Protein AF-A0A950UBL8-F1 (afdb_monomer_lite)

pLDDT: mean 82.23, std 13.61, range [45.72, 96.94]

Secondary structure (DSSP, 8-state):
---------SS-TT----SPSEE--SGGGT---TT--EE--SS-TTB-S-TT--SS-S-PPPTTSB-HHHHHHHHHT-SSPPSSPPSS-----

Radius of gyration: 16.47 Å; chains: 1; bounding box: 33×56×35 Å

Sequence (93 aa):
PVTQGIEELCNPPHRGMGPVPGASNGRSYGLYSKYLDGFEWVTTPGESAAPTCPGQSPHWAPSGIFDEGIAIDFAAHANARVGPSPPYESRPW

Structure (mmCIF, N/CA/C/O backbone):
data_AF-A0A950UBL8-F1
#
_entry.id   AF-A0A950UBL8-F1
#
loop_
_atom_site.group_PDB
_atom_site.id
_atom_site.type_symbol
_atom_site.label_atom_id
_atom_site.label_alt_id
_atom_site.label_comp_id
_atom_site.label_asym_id
_atom_site.label_entity_id
_atom_site.label_seq_id
_atom_site.pdbx_PDB_ins_code
_atom_site.Cartn_x
_atom_site.Cartn_y
_atom_site.Cartn_z
_atom_site.occupancy
_atom_site.B_iso_or_equiv
_atom_site.auth_seq_id
_atom_site.auth_comp_id
_atom_site.auth_asym_id
_atom_site.auth_atom_id
_atom_site.pdbx_PDB_model_num
ATOM 1 N N . PRO A 1 1 ? -20.486 24.945 1.402 1.00 49.34 1 PRO A N 1
ATOM 2 C CA . PRO A 1 1 ? -20.388 23.472 1.265 1.00 49.34 1 PRO A CA 1
ATOM 3 C C . PRO A 1 1 ? -19.085 23.101 0.549 1.00 49.34 1 PRO A C 1
ATOM 5 O O . PRO A 1 1 ? -18.924 23.419 -0.624 1.00 49.34 1 PRO A O 1
ATOM 8 N N . VAL A 1 2 ? -18.124 22.529 1.273 1.00 45.72 2 VAL A N 1
ATOM 9 C CA . VAL A 1 2 ? -16.869 22.047 0.679 1.00 45.72 2 VAL A CA 1
ATOM 10 C C . VAL A 1 2 ? -17.132 20.723 -0.036 1.00 45.72 2 VAL A C 1
ATOM 12 O O . VAL A 1 2 ? -17.540 19.744 0.575 1.00 45.72 2 VAL A O 1
ATOM 15 N N . THR A 1 3 ? -16.946 20.731 -1.351 1.00 53.00 3 THR A N 1
ATOM 16 C CA . THR A 1 3 ? -17.112 19.609 -2.283 1.00 53.00 3 THR A CA 1
ATOM 17 C C . THR A 1 3 ? -15.798 18.840 -2.444 1.00 53.00 3 THR A C 1
ATOM 19 O O . THR A 1 3 ? -15.263 18.764 -3.550 1.00 53.00 3 THR A O 1
ATOM 22 N N . GLN A 1 4 ? -15.218 18.335 -1.355 1.00 46.84 4 GLN A N 1
ATOM 23 C CA . GLN A 1 4 ? -13.974 17.561 -1.434 1.00 46.84 4 GLN A CA 1
ATOM 24 C C . GLN A 1 4 ? -14.206 16.079 -1.121 1.00 46.84 4 GLN A C 1
ATOM 26 O O . GLN A 1 4 ? -14.654 15.748 -0.031 1.00 46.84 4 GLN A O 1
ATOM 31 N N . GLY A 1 5 ? -13.862 15.245 -2.116 1.00 51.47 5 GLY A N 1
ATOM 32 C CA . GLY A 1 5 ? -13.469 13.835 -2.015 1.00 51.47 5 GLY A CA 1
ATOM 33 C C . GLY A 1 5 ? -14.580 12.808 -1.787 1.00 51.47 5 GLY A C 1
ATOM 34 O O . GLY A 1 5 ? -15.164 12.754 -0.715 1.00 51.47 5 GLY A O 1
ATOM 35 N N . ILE A 1 6 ? -14.764 11.869 -2.725 1.00 58.03 6 ILE A N 1
ATOM 36 C CA . ILE A 1 6 ? -15.374 10.540 -2.458 1.00 58.03 6 ILE A CA 1
ATOM 37 C C . ILE A 1 6 ? -14.343 9.671 -1.702 1.00 58.03 6 ILE A C 1
ATOM 39 O O . ILE A 1 6 ? -14.129 8.498 -1.988 1.00 58.03 6 ILE A O 1
ATOM 43 N N . GLU A 1 7 ? -13.580 10.278 -0.799 1.00 69.75 7 GLU A N 1
ATOM 44 C CA . GLU A 1 7 ? -12.394 9.660 -0.232 1.00 69.75 7 GLU A CA 1
ATOM 45 C C . GLU A 1 7 ? -12.741 9.102 1.136 1.00 69.75 7 GLU A C 1
ATOM 47 O O . GLU A 1 7 ? -12.674 9.772 2.164 1.00 69.75 7 GLU A O 1
ATOM 52 N N . GLU A 1 8 ? -13.125 7.833 1.142 1.00 77.38 8 GLU A N 1
ATOM 53 C CA . GLU A 1 8 ? -13.026 7.033 2.350 1.00 77.38 8 GLU A CA 1
ATOM 54 C C . GLU A 1 8 ? -11.529 6.820 2.627 1.00 77.38 8 GLU A C 1
ATOM 56 O O . GLU A 1 8 ? -10.843 6.089 1.904 1.00 77.38 8 GLU A O 1
ATOM 61 N N . LEU A 1 9 ? -11.006 7.578 3.597 1.00 82.38 9 LEU A N 1
ATOM 62 C CA . LEU A 1 9 ? -9.585 7.608 3.973 1.00 82.38 9 LEU A CA 1
ATOM 63 C C . LEU A 1 9 ? -9.278 6.778 5.228 1.00 82.38 9 LEU A C 1
ATOM 65 O O . LEU A 1 9 ? -8.147 6.340 5.410 1.00 82.38 9 LEU A O 1
ATOM 69 N N . CYS A 1 10 ? -10.266 6.571 6.099 1.00 87.00 10 CYS A N 1
A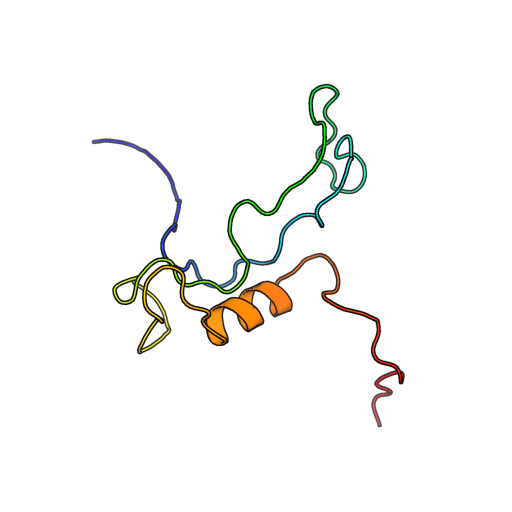TOM 70 C CA . CYS A 1 10 ? -10.105 5.861 7.369 1.00 87.00 10 CYS A CA 1
ATOM 71 C C . CYS A 1 10 ? -10.426 4.379 7.160 1.00 87.00 10 CYS A C 1
ATOM 73 O O . CYS A 1 10 ? -11.596 4.056 6.993 1.00 87.00 10 CYS A O 1
ATOM 75 N N . ASN A 1 11 ? -9.411 3.507 7.145 1.00 87.50 11 ASN A N 1
ATOM 76 C CA . ASN A 1 11 ? -9.546 2.054 6.935 1.00 87.50 11 ASN A CA 1
ATOM 77 C C . ASN A 1 11 ? -10.586 1.669 5.854 1.00 87.50 11 ASN A C 1
ATOM 79 O O . ASN A 1 11 ? -11.501 0.893 6.136 1.00 87.50 11 ASN A O 1
ATOM 83 N N . PRO A 1 12 ? -10.491 2.234 4.634 1.00 85.06 12 PRO A N 1
ATOM 84 C CA . PRO A 1 12 ? -11.486 2.006 3.594 1.00 85.06 12 PRO A CA 1
ATOM 85 C C . PRO A 1 12 ? -11.553 0.523 3.210 1.00 85.06 12 PRO A C 1
ATOM 87 O O . PRO A 1 12 ? -10.510 -0.059 2.891 1.00 85.06 12 PRO A O 1
ATOM 90 N N . PRO A 1 13 ? -12.750 -0.083 3.190 1.00 82.69 13 PRO A N 1
ATOM 91 C CA . PRO A 1 13 ? -12.902 -1.486 2.849 1.00 82.69 13 PRO A CA 1
ATOM 92 C C . PRO A 1 13 ? -12.634 -1.729 1.360 1.00 82.69 13 PRO A C 1
ATOM 94 O O . PRO A 1 13 ? -12.862 -0.861 0.512 1.00 82.69 13 PRO A O 1
ATOM 97 N N . HIS A 1 14 ? -12.197 -2.943 1.037 1.00 85.06 14 HIS A N 1
ATOM 98 C CA . HIS A 1 14 ? -12.017 -3.455 -0.323 1.00 85.06 14 HIS A CA 1
ATOM 99 C C . HIS A 1 14 ? -10.991 -2.685 -1.157 1.00 85.06 14 HIS A C 1
ATOM 101 O O . HIS A 1 14 ? -11.044 -2.677 -2.392 1.00 85.06 14 HIS A O 1
ATOM 107 N N . ARG A 1 15 ? -10.036 -2.027 -0.497 1.00 85.19 15 ARG A N 1
ATOM 108 C CA . ARG A 1 15 ? -8.869 -1.488 -1.191 1.00 85.19 15 ARG A CA 1
ATOM 109 C C . ARG A 1 15 ? -7.862 -2.605 -1.416 1.00 85.19 15 ARG A C 1
ATOM 111 O O . ARG A 1 15 ? -7.702 -3.486 -0.587 1.00 85.19 15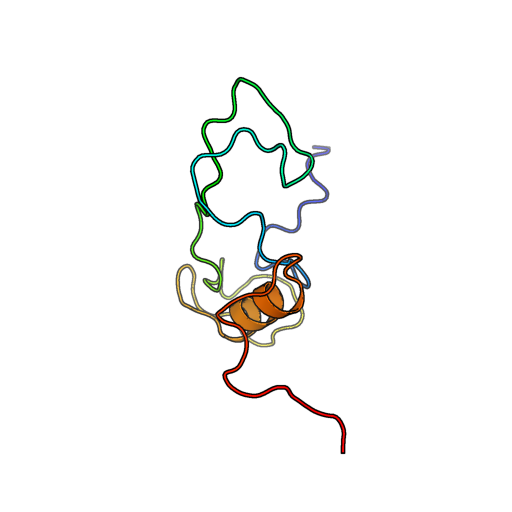 ARG A O 1
ATOM 118 N N . GLY A 1 16 ? -7.175 -2.550 -2.550 1.00 88.94 16 GLY A N 1
ATOM 119 C CA . GLY A 1 16 ? -6.097 -3.471 -2.895 1.00 88.94 16 GLY A CA 1
ATOM 120 C C . GLY A 1 16 ? -4.732 -2.803 -2.828 1.00 88.94 16 GLY A C 1
ATOM 121 O O . GLY A 1 16 ? -4.628 -1.578 -2.944 1.00 88.94 16 GLY A O 1
ATOM 122 N N . MET A 1 17 ? -3.674 -3.606 -2.706 1.00 89.75 17 MET A N 1
ATOM 123 C CA . MET A 1 17 ? -2.314 -3.087 -2.868 1.00 89.75 17 MET A CA 1
ATOM 124 C C . MET A 1 17 ? -2.101 -2.494 -4.268 1.00 89.75 17 MET A C 1
ATOM 126 O O . MET A 1 17 ? -2.499 -3.069 -5.287 1.00 89.75 17 MET A O 1
ATOM 130 N N . GLY A 1 18 ? -1.460 -1.324 -4.295 1.00 89.75 18 GLY A N 1
ATOM 131 C CA . GLY A 1 18 ? -1.099 -0.609 -5.515 1.00 89.75 18 GLY A CA 1
ATOM 132 C C . GLY A 1 18 ? 0.148 -1.177 -6.208 1.00 89.75 18 GLY A C 1
ATOM 133 O O . GLY A 1 18 ? 0.609 -2.271 -5.874 1.00 89.75 18 GLY A O 1
ATOM 134 N N . PRO A 1 19 ? 0.719 -0.431 -7.174 1.00 90.94 19 PRO A N 1
ATOM 135 C CA . PRO A 1 19 ? 1.975 -0.786 -7.827 1.00 90.94 19 PRO A CA 1
ATOM 136 C C . PRO A 1 19 ? 3.068 -1.163 -6.828 1.00 90.94 19 PRO A C 1
ATOM 138 O O . PRO A 1 19 ? 3.248 -0.479 -5.821 1.00 90.94 19 PRO A O 1
ATOM 141 N N . VAL A 1 20 ? 3.802 -2.237 -7.118 1.00 89.19 20 VAL A N 1
ATOM 142 C CA . VAL A 1 20 ? 4.942 -2.662 -6.297 1.00 89.19 20 VAL A CA 1
ATOM 143 C C . VAL A 1 20 ? 6.010 -1.557 -6.308 1.00 89.19 20 VAL A C 1
ATOM 145 O O . VAL A 1 20 ? 6.287 -1.025 -7.392 1.00 89.19 20 VAL A O 1
ATOM 148 N N . PRO A 1 21 ? 6.618 -1.216 -5.154 1.00 90.75 21 PRO A N 1
ATOM 149 C CA . PRO A 1 21 ? 7.628 -0.174 -5.085 1.00 90.75 21 PRO A CA 1
ATOM 150 C C . PRO A 1 21 ? 8.835 -0.452 -5.981 1.00 90.75 21 PRO A C 1
ATOM 152 O O . PRO A 1 21 ? 9.271 -1.595 -6.132 1.00 90.75 21 PRO A O 1
ATOM 155 N N . GLY A 1 22 ? 9.397 0.608 -6.554 1.00 92.12 22 GLY A N 1
ATOM 156 C CA . GLY A 1 22 ? 10.584 0.521 -7.400 1.00 92.12 22 GLY A CA 1
ATOM 157 C C . GLY A 1 22 ? 10.691 1.654 -8.413 1.00 92.12 22 GLY A C 1
ATOM 158 O O . GLY A 1 22 ? 9.705 2.319 -8.740 1.00 92.12 22 GLY A O 1
ATOM 159 N N . ALA A 1 23 ? 11.906 1.849 -8.932 1.00 95.00 23 ALA A N 1
ATOM 160 C CA . ALA A 1 23 ? 12.173 2.814 -9.992 1.00 95.00 23 ALA A CA 1
ATOM 161 C C . ALA A 1 23 ? 11.400 2.429 -11.263 1.00 95.00 23 ALA A C 1
ATOM 163 O O . ALA A 1 23 ? 11.545 1.323 -11.790 1.00 95.00 23 ALA A O 1
ATOM 164 N N . SER A 1 24 ? 10.544 3.328 -11.741 1.00 92.44 24 SER A N 1
ATOM 165 C CA . SER A 1 24 ? 9.651 3.075 -12.872 1.00 92.44 24 SER A CA 1
ATOM 166 C C . SER A 1 24 ? 9.094 4.383 -13.408 1.00 92.44 24 SER A C 1
ATOM 168 O O . SER A 1 24 ? 8.694 5.253 -12.648 1.00 92.44 24 SER A O 1
ATOM 170 N N . ASN A 1 25 ? 8.953 4.471 -14.729 1.00 93.06 25 ASN A N 1
ATOM 171 C CA . ASN A 1 25 ? 8.220 5.560 -15.375 1.00 93.06 25 ASN A CA 1
ATOM 172 C C . ASN A 1 25 ? 6.713 5.273 -15.505 1.00 93.06 25 ASN A C 1
ATOM 174 O O . ASN A 1 25 ? 6.028 5.966 -16.253 1.00 93.06 25 ASN A O 1
ATOM 178 N N . GLY A 1 26 ? 6.200 4.219 -14.854 1.00 91.50 26 GLY A N 1
ATOM 179 C CA . GLY A 1 26 ? 4.769 3.912 -14.763 1.00 91.50 26 GLY A CA 1
ATOM 180 C C . GLY A 1 26 ? 4.170 3.144 -15.941 1.00 91.50 26 GLY A C 1
ATOM 181 O O . GLY A 1 26 ? 3.001 2.756 -15.887 1.00 91.50 26 GLY A O 1
ATOM 182 N N . ARG A 1 27 ? 4.948 2.858 -16.993 1.00 93.19 27 ARG A N 1
ATOM 183 C CA . ARG A 1 27 ? 4.437 2.210 -18.215 1.00 93.19 27 ARG A CA 1
ATOM 184 C C . ARG A 1 27 ? 3.816 0.827 -17.969 1.00 93.19 27 ARG A C 1
ATOM 186 O O . ARG A 1 27 ? 2.794 0.527 -18.575 1.00 93.19 27 ARG A O 1
ATOM 193 N N . SER A 1 28 ? 4.382 0.012 -17.076 1.00 87.19 28 SER A N 1
ATOM 194 C CA . SER A 1 28 ? 3.861 -1.325 -16.728 1.00 87.19 28 SER A CA 1
ATOM 195 C C . SER A 1 28 ? 2.496 -1.300 -16.032 1.00 87.19 28 SER A C 1
ATOM 197 O O . SER A 1 28 ? 1.796 -2.304 -16.036 1.00 87.19 28 SER A O 1
ATOM 199 N N . TYR A 1 29 ? 2.123 -0.158 -15.453 1.00 86.94 29 TYR A N 1
ATOM 200 C CA . TYR A 1 29 ? 0.870 0.041 -14.723 1.00 86.94 29 TYR A CA 1
ATOM 201 C C . TYR A 1 29 ? -0.104 0.967 -15.471 1.00 86.94 29 TYR A C 1
ATOM 203 O O . TYR A 1 29 ? -1.099 1.395 -14.899 1.00 86.94 29 TYR A O 1
ATOM 211 N N . GLY A 1 30 ? 0.177 1.318 -16.735 1.00 91.25 30 GLY A N 1
ATOM 212 C CA . GLY A 1 30 ? -0.660 2.242 -17.515 1.00 91.25 30 GLY A CA 1
ATOM 213 C C . GLY A 1 30 ? -0.600 3.705 -17.052 1.00 91.25 30 GLY A C 1
ATOM 214 O O . GLY A 1 30 ? -1.406 4.517 -17.492 1.00 91.25 30 GLY A O 1
ATOM 215 N N . LEU A 1 31 ? 0.368 4.057 -16.200 1.00 90.56 31 LEU A N 1
ATOM 216 C CA . LEU A 1 31 ? 0.533 5.379 -15.583 1.00 90.56 31 LEU A CA 1
ATOM 217 C C . LEU A 1 31 ? 1.809 6.070 -16.084 1.00 90.56 31 LEU A C 1
ATOM 219 O O . LEU A 1 31 ? 2.606 6.577 -15.299 1.00 90.56 31 LEU A O 1
ATOM 223 N N . TYR A 1 32 ? 2.054 6.032 -17.397 1.00 95.00 32 TYR A N 1
ATOM 224 C CA . TYR A 1 32 ? 3.301 6.555 -17.955 1.00 95.00 32 TYR A CA 1
ATOM 225 C C . TYR A 1 32 ? 3.467 8.062 -17.708 1.00 95.00 32 TYR A C 1
ATOM 227 O O . TYR A 1 32 ? 2.637 8.862 -18.140 1.00 95.00 32 TYR A O 1
ATOM 235 N N . SER A 1 33 ? 4.586 8.451 -17.096 1.00 95.75 33 SER A N 1
ATOM 236 C CA . SER A 1 33 ? 4.989 9.849 -16.943 1.00 95.75 33 SER A CA 1
ATOM 237 C C . SER A 1 33 ? 6.509 9.988 -16.983 1.00 95.75 33 SER A C 1
ATOM 239 O O . SER A 1 33 ? 7.236 9.219 -16.361 1.00 95.75 33 SER A O 1
ATOM 241 N N . LYS A 1 34 ? 7.002 11.012 -17.691 1.00 95.75 34 LYS A N 1
ATOM 242 C CA . LYS A 1 34 ? 8.433 11.373 -17.724 1.00 95.75 34 LYS A CA 1
ATOM 243 C C . LYS A 1 34 ? 8.936 12.037 -16.435 1.00 95.75 34 LYS A C 1
ATOM 245 O O . LYS A 1 34 ? 10.127 12.286 -16.323 1.00 95.75 34 LYS A O 1
ATOM 250 N N . TYR A 1 35 ? 8.026 12.368 -15.523 1.00 96.94 35 TYR A N 1
ATOM 251 C CA . TYR A 1 35 ? 8.317 12.993 -14.230 1.00 96.94 35 TYR A CA 1
ATOM 252 C C . TYR A 1 35 ? 8.094 12.030 -13.058 1.00 96.94 35 TYR A C 1
ATOM 254 O O . TYR A 1 35 ? 8.080 12.461 -11.912 1.00 96.94 35 TYR A O 1
ATOM 262 N N . LEU A 1 36 ? 7.829 10.752 -13.345 1.00 95.44 36 LEU A N 1
ATOM 263 C CA . LEU A 1 36 ? 7.680 9.720 -12.330 1.00 95.44 36 LEU A CA 1
ATOM 264 C C . LEU A 1 36 ? 9.013 8.993 -12.177 1.00 95.44 36 LEU A C 1
ATOM 266 O O . LEU A 1 36 ? 9.463 8.332 -13.114 1.00 95.44 36 LEU A O 1
ATOM 270 N N . ASP A 1 37 ? 9.610 9.115 -10.996 1.00 95.50 37 ASP A N 1
ATOM 271 C CA . ASP A 1 37 ? 10.860 8.429 -10.662 1.00 95.50 37 ASP A CA 1
ATOM 272 C C . ASP A 1 37 ? 10.607 6.963 -10.271 1.00 95.50 37 ASP A C 1
ATOM 274 O O . ASP A 1 37 ? 11.413 6.072 -10.551 1.00 95.50 37 ASP A O 1
ATOM 278 N N . GLY A 1 38 ? 9.453 6.689 -9.660 1.00 94.31 38 GLY A N 1
ATOM 279 C CA . GLY A 1 38 ? 9.053 5.355 -9.243 1.00 94.31 38 GLY A CA 1
ATOM 280 C C . GLY A 1 38 ? 7.778 5.3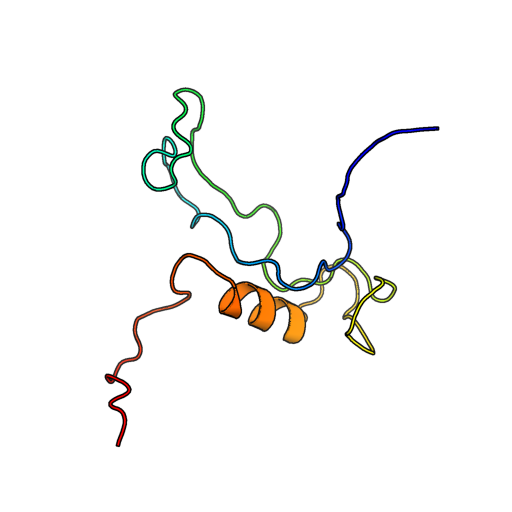47 -8.414 1.00 94.31 38 GLY A C 1
ATOM 281 O O . GLY A 1 38 ? 7.123 6.373 -8.235 1.00 94.31 38 GLY A O 1
ATOM 282 N N . PHE A 1 39 ? 7.441 4.164 -7.909 1.00 93.94 39 PHE A N 1
ATOM 283 C CA . PHE A 1 39 ? 6.365 3.978 -6.940 1.00 93.94 39 PHE A CA 1
ATOM 284 C C . PHE A 1 39 ? 6.943 3.670 -5.564 1.00 93.94 39 PHE A C 1
ATOM 286 O O . PHE A 1 39 ? 7.949 2.968 -5.448 1.00 93.94 39 PHE A O 1
ATOM 293 N N . GLU A 1 40 ? 6.262 4.153 -4.533 1.00 93.69 40 GLU A N 1
ATOM 294 C CA . GLU A 1 40 ? 6.562 3.880 -3.134 1.00 93.69 40 GLU A CA 1
ATOM 295 C C . GLU A 1 40 ? 5.251 3.662 -2.376 1.00 93.69 40 GLU A C 1
ATOM 297 O O . GLU A 1 40 ? 4.235 4.302 -2.661 1.00 93.69 40 GLU A O 1
ATOM 302 N N . TRP A 1 41 ? 5.269 2.749 -1.407 1.00 91.12 41 TRP A N 1
ATOM 303 C CA . TRP A 1 41 ? 4.205 2.632 -0.416 1.00 91.12 41 TRP A CA 1
ATOM 304 C C . TRP A 1 41 ? 4.576 3.503 0.776 1.00 91.12 41 TRP A C 1
ATOM 306 O O . TRP A 1 41 ? 5.374 3.109 1.617 1.00 91.12 41 TRP A O 1
ATOM 316 N N . VAL A 1 42 ? 4.021 4.714 0.805 1.00 88.75 42 VAL A N 1
ATOM 317 C CA . VAL A 1 42 ? 4.320 5.713 1.845 1.00 88.75 42 VAL A CA 1
ATOM 318 C C . VAL A 1 42 ? 3.758 5.291 3.205 1.00 88.75 42 VAL A C 1
ATOM 320 O O . VAL A 1 42 ? 4.310 5.624 4.248 1.00 88.75 42 VAL A O 1
ATOM 323 N N . THR A 1 43 ? 2.649 4.558 3.198 1.00 84.75 43 THR A N 1
ATOM 324 C CA . THR A 1 43 ? 2.045 3.956 4.388 1.00 84.75 43 THR A CA 1
ATOM 325 C C . THR A 1 43 ? 2.335 2.464 4.393 1.00 84.75 43 THR A C 1
ATOM 327 O O . THR A 1 43 ? 2.275 1.827 3.338 1.00 84.75 43 THR A O 1
ATOM 330 N N . THR A 1 44 ? 2.614 1.895 5.567 1.00 90.00 44 THR A N 1
ATOM 331 C CA . THR A 1 44 ? 2.796 0.450 5.716 1.00 90.00 44 THR A CA 1
ATOM 332 C C . THR A 1 44 ? 1.467 -0.261 5.437 1.00 90.00 44 THR A C 1
ATOM 334 O O . THR A 1 44 ? 0.485 -0.022 6.147 1.00 90.00 44 THR A O 1
ATOM 337 N N . PRO A 1 45 ? 1.387 -1.148 4.430 1.00 89.19 45 PRO A N 1
ATOM 338 C CA . PRO A 1 45 ? 0.171 -1.913 4.190 1.00 89.19 45 PRO A CA 1
ATOM 339 C C . PRO A 1 45 ? -0.195 -2.759 5.415 1.00 89.19 45 PRO A C 1
ATOM 341 O O . PRO A 1 45 ? 0.648 -3.472 5.957 1.00 89.19 45 PRO A O 1
ATOM 344 N N . GLY A 1 46 ? -1.458 -2.696 5.833 1.00 90.81 46 GLY A N 1
ATOM 345 C CA . GLY A 1 46 ? -1.968 -3.431 6.992 1.00 90.81 46 GLY A CA 1
ATOM 346 C C . GLY A 1 46 ? -1.950 -2.651 8.305 1.00 90.81 46 GLY A C 1
ATOM 347 O O . GLY A 1 46 ? -2.485 -3.146 9.286 1.00 90.81 46 GLY A O 1
ATOM 348 N N . GLU A 1 47 ? -1.383 -1.445 8.360 1.00 93.06 47 GLU A N 1
ATOM 349 C CA . GLU A 1 47 ? -1.536 -0.590 9.542 1.00 93.06 47 GLU A CA 1
ATOM 350 C C . GLU A 1 47 ? -2.910 0.092 9.566 1.00 93.06 47 GLU A C 1
ATOM 352 O O . GLU A 1 47 ? -3.385 0.623 8.559 1.00 93.06 47 GLU A O 1
ATOM 357 N N . SER A 1 48 ? -3.541 0.098 10.740 1.00 91.75 48 SER A N 1
ATOM 358 C CA . SER A 1 48 ? -4.796 0.810 10.972 1.00 91.75 48 SER A CA 1
ATOM 359 C C . SER A 1 48 ? -4.575 2.320 11.051 1.00 91.75 48 SER A C 1
ATOM 361 O O . SER A 1 48 ? -3.617 2.804 11.657 1.00 91.75 48 SER A O 1
ATOM 363 N N . ALA A 1 49 ? -5.512 3.087 10.497 1.00 90.38 49 ALA A N 1
ATOM 364 C CA . ALA A 1 49 ? -5.553 4.536 10.633 1.00 90.38 49 ALA A CA 1
ATOM 365 C C . ALA A 1 49 ? -6.027 4.964 12.032 1.00 90.38 49 ALA A C 1
ATOM 367 O O . ALA A 1 49 ? -5.432 5.865 12.627 1.00 90.38 49 ALA A O 1
ATOM 368 N N . ALA A 1 50 ? -7.078 4.335 12.572 1.00 89.19 50 ALA A N 1
ATOM 369 C CA . ALA A 1 50 ? -7.619 4.626 13.900 1.00 89.19 50 ALA A CA 1
ATOM 370 C C . ALA A 1 50 ? -8.595 3.533 14.385 1.00 89.19 50 ALA A C 1
ATOM 372 O O . ALA A 1 50 ? -9.313 2.947 13.574 1.00 89.19 50 ALA A O 1
ATOM 373 N N . PRO A 1 51 ? -8.745 3.344 15.712 1.00 88.38 51 PRO A N 1
ATOM 374 C CA . PRO A 1 51 ? -9.701 2.387 16.277 1.00 88.38 51 PRO A CA 1
ATOM 375 C C . PRO A 1 51 ? -11.167 2.802 16.057 1.00 88.38 51 PRO A C 1
ATOM 377 O O . PRO A 1 51 ? -12.074 1.982 16.152 1.00 88.38 51 PRO A O 1
ATOM 380 N N . THR A 1 52 ? -11.407 4.086 15.779 1.00 87.88 52 THR A N 1
ATOM 381 C CA . THR A 1 52 ? -12.737 4.683 15.597 1.00 87.88 52 THR A CA 1
ATOM 382 C C . THR A 1 52 ? -13.130 4.842 14.129 1.00 87.88 52 THR A C 1
ATOM 384 O O . THR A 1 52 ? -14.087 5.563 13.845 1.00 87.88 52 THR A O 1
ATOM 387 N N . CYS A 1 53 ? -12.385 4.251 13.185 1.00 86.25 53 CYS A N 1
ATOM 388 C CA . CYS A 1 53 ? -12.772 4.319 11.779 1.00 86.25 53 CYS A CA 1
ATOM 389 C C . CYS A 1 53 ? -14.155 3.672 11.566 1.00 86.25 53 CYS A C 1
ATOM 391 O O . CYS A 1 53 ? -14.417 2.601 12.122 1.00 86.25 53 CYS A O 1
ATOM 393 N N . PRO A 1 54 ? -15.040 4.289 10.763 1.00 77.06 54 PRO A N 1
ATOM 394 C CA . PRO A 1 54 ? -16.287 3.652 10.346 1.00 77.06 54 PRO A CA 1
ATOM 395 C C . PRO A 1 54 ? -15.978 2.411 9.490 1.00 77.06 54 PRO A C 1
ATOM 397 O O . PRO A 1 54 ? -14.967 2.389 8.796 1.00 77.06 54 PRO A O 1
ATOM 400 N N . GLY A 1 55 ? -16.811 1.365 9.535 1.00 70.19 55 GLY A N 1
ATOM 401 C CA . GLY A 1 55 ? -16.609 0.177 8.693 1.00 70.19 55 GLY A CA 1
ATOM 402 C C . GLY A 1 55 ? -17.153 -1.132 9.268 1.00 70.19 55 GLY A C 1
ATOM 403 O O . GLY A 1 55 ? -17.845 -1.140 10.282 1.00 70.19 55 GLY A O 1
ATOM 404 N N . GLN A 1 56 ? -16.851 -2.240 8.578 1.00 59.72 56 GLN A N 1
ATOM 405 C CA . GLN A 1 56 ? -17.363 -3.587 8.884 1.00 59.72 56 GLN A CA 1
ATOM 406 C C . GLN A 1 56 ? -16.633 -4.304 10.032 1.00 59.72 56 GLN A C 1
ATOM 408 O O . GLN A 1 56 ? -17.148 -5.300 10.539 1.00 59.72 56 GLN A O 1
ATOM 413 N N . SER A 1 57 ? -15.453 -3.832 10.447 1.00 67.88 57 SER A N 1
ATOM 414 C CA . SER A 1 57 ? -14.749 -4.441 11.577 1.00 67.88 57 SER A CA 1
ATOM 415 C C . SER A 1 57 ? -15.375 -3.993 12.905 1.00 67.88 57 SER A C 1
ATOM 417 O O . SER A 1 57 ? -15.545 -2.789 13.112 1.00 67.88 57 SER A O 1
ATOM 419 N N . PRO A 1 58 ? -15.693 -4.916 13.835 1.00 66.56 58 PRO A N 1
ATOM 420 C CA . PRO A 1 58 ? -16.169 -4.550 15.168 1.00 66.56 58 PRO A CA 1
ATOM 421 C C . PRO A 1 58 ? -15.100 -3.810 15.987 1.00 66.56 58 PRO A C 1
ATOM 423 O O . PRO A 1 58 ? -15.456 -3.044 16.880 1.00 66.56 58 PRO A O 1
ATOM 426 N N . HIS A 1 59 ? -13.812 -4.006 15.675 1.00 75.88 59 HIS A N 1
ATOM 427 C CA . HIS A 1 59 ? -12.689 -3.312 16.300 1.00 75.88 59 HIS A CA 1
ATOM 428 C C . HIS A 1 59 ? -11.525 -3.188 15.314 1.00 75.88 59 HIS A C 1
ATOM 430 O O . HIS A 1 59 ? -10.993 -4.194 14.856 1.00 75.88 59 HIS A O 1
ATOM 436 N N . TRP A 1 60 ? -11.105 -1.959 15.023 1.00 87.69 60 TRP A N 1
ATOM 437 C CA . TRP A 1 60 ? -9.832 -1.701 14.353 1.00 87.69 60 TRP A CA 1
ATOM 438 C C . TRP A 1 60 ? -8.704 -1.600 15.378 1.00 87.69 60 TRP A C 1
ATOM 440 O O . TRP A 1 60 ? -8.914 -1.111 16.497 1.00 87.69 60 TRP A O 1
ATOM 450 N N . ALA A 1 61 ? -7.493 -1.997 14.991 1.00 92.12 61 ALA A N 1
ATOM 451 C CA . ALA A 1 61 ? -6.305 -1.736 15.799 1.00 92.12 61 ALA A CA 1
ATOM 452 C C . ALA A 1 61 ? -6.077 -0.216 16.020 1.00 92.12 61 ALA A C 1
ATOM 454 O O . ALA A 1 61 ? -6.577 0.615 15.247 1.00 92.12 61 ALA A O 1
ATOM 455 N N . PRO A 1 62 ? -5.320 0.188 17.062 1.00 92.19 62 PRO A N 1
ATOM 456 C CA . PRO A 1 62 ? -4.874 1.570 17.218 1.00 92.19 62 PRO A CA 1
ATOM 457 C C . PRO A 1 62 ? -4.086 2.076 15.999 1.00 92.19 62 PRO A C 1
ATOM 459 O O . PRO A 1 62 ? -3.559 1.294 15.215 1.00 92.19 62 PRO A O 1
ATOM 462 N N . SER A 1 63 ? -3.988 3.399 15.856 1.00 91.75 63 SER A N 1
ATOM 463 C CA . SER A 1 63 ? -3.277 4.025 14.734 1.00 91.75 63 SER A CA 1
ATOM 464 C C . SER A 1 63 ? -1.821 3.552 14.633 1.00 91.75 63 SER A C 1
ATOM 466 O O . SER A 1 63 ? -1.120 3.526 15.648 1.00 91.75 63 SER A O 1
ATOM 468 N N . GLY A 1 64 ? -1.378 3.178 13.430 1.00 91.44 64 GLY A N 1
ATOM 469 C CA . GLY A 1 64 ? -0.024 2.669 13.169 1.00 91.44 64 GLY A CA 1
ATOM 470 C C . GLY A 1 64 ? 0.230 1.250 13.686 1.00 91.44 64 GLY A C 1
ATOM 471 O O . GLY A 1 64 ? 1.355 0.761 13.619 1.00 91.44 64 GLY A O 1
ATOM 472 N N . ILE A 1 65 ? -0.790 0.577 14.225 1.00 95.00 65 ILE A N 1
ATOM 473 C CA . ILE A 1 65 ? -0.694 -0.823 14.636 1.00 95.00 65 ILE A CA 1
ATOM 474 C C . ILE A 1 65 ? -1.203 -1.707 13.506 1.00 95.00 65 ILE A C 1
ATOM 476 O O . ILE A 1 65 ? -2.212 -1.409 12.864 1.00 95.00 65 ILE A O 1
ATOM 480 N N . PHE A 1 66 ? -0.489 -2.807 13.288 1.00 92.50 66 PHE A N 1
ATOM 481 C CA . PHE A 1 66 ? -0.868 -3.836 12.336 1.00 92.50 66 PHE A CA 1
ATOM 482 C C . PHE A 1 66 ? -2.245 -4.425 12.668 1.00 92.50 66 PHE A C 1
ATOM 484 O O . PHE A 1 66 ? -2.501 -4.845 13.798 1.00 92.50 66 PHE A O 1
ATOM 491 N N . ASP A 1 67 ? -3.098 -4.483 11.654 1.00 91.81 67 ASP A N 1
ATOM 492 C CA . ASP A 1 67 ? -4.427 -5.069 11.669 1.00 91.81 67 ASP A CA 1
ATOM 493 C C . ASP A 1 67 ? -4.495 -6.138 10.570 1.00 91.81 67 ASP A C 1
ATOM 495 O O . ASP A 1 67 ? -4.367 -5.863 9.372 1.00 91.81 67 ASP A O 1
ATOM 499 N N . GLU A 1 68 ? -4.662 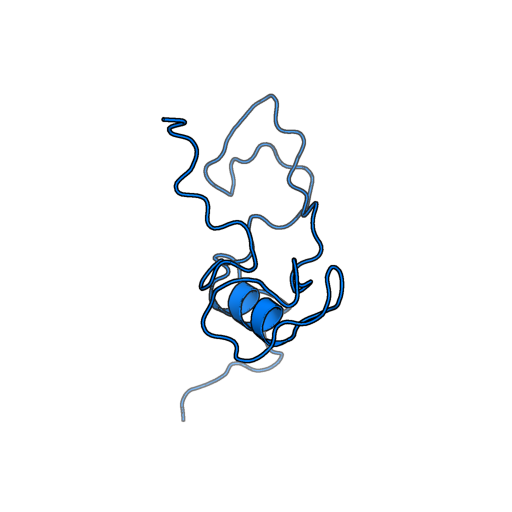-7.391 10.986 1.00 90.62 68 GLU A N 1
ATOM 500 C CA . GLU A 1 68 ? -4.663 -8.541 10.081 1.00 90.62 68 GLU A CA 1
ATOM 501 C C . GLU A 1 68 ? -5.806 -8.493 9.063 1.00 90.62 68 GLU A C 1
ATOM 503 O O . GLU A 1 68 ? -5.620 -8.912 7.920 1.00 90.62 68 GLU A O 1
ATOM 508 N N . GLY A 1 69 ? -6.961 -7.938 9.445 1.00 88.06 69 GLY A N 1
ATOM 509 C CA . GLY A 1 69 ? -8.109 -7.795 8.559 1.00 88.06 69 GLY A CA 1
ATOM 510 C C . GLY A 1 69 ? -7.797 -6.840 7.414 1.00 88.06 69 GLY A C 1
ATOM 511 O O . GLY A 1 69 ? -8.030 -7.181 6.255 1.00 88.06 69 GLY A O 1
ATOM 512 N N . ILE A 1 70 ? -7.181 -5.695 7.725 1.00 89.88 70 ILE A N 1
ATOM 513 C CA . ILE A 1 70 ? -6.719 -4.726 6.717 1.00 89.88 70 ILE A CA 1
ATOM 514 C C . ILE A 1 70 ? -5.668 -5.362 5.802 1.00 89.88 70 ILE A C 1
ATOM 516 O O . ILE A 1 70 ? -5.740 -5.231 4.580 1.00 89.88 70 ILE A O 1
ATOM 520 N N . ALA A 1 71 ? -4.689 -6.065 6.376 1.00 89.62 71 ALA A N 1
ATOM 521 C CA . ALA A 1 71 ? -3.612 -6.678 5.603 1.00 89.62 71 ALA A CA 1
ATOM 522 C C . ALA A 1 71 ? -4.128 -7.750 4.628 1.00 89.62 71 ALA A C 1
ATOM 524 O O . ALA A 1 71 ? -3.719 -7.783 3.463 1.00 89.62 71 ALA A O 1
ATOM 525 N N . ILE A 1 72 ? -5.043 -8.609 5.089 1.00 88.25 72 ILE A N 1
ATOM 526 C CA . ILE A 1 72 ? -5.681 -9.635 4.259 1.00 88.25 72 ILE A CA 1
ATOM 527 C C . ILE A 1 72 ? -6.535 -8.983 3.175 1.00 88.25 72 ILE A C 1
ATOM 529 O O . ILE A 1 72 ? -6.449 -9.400 2.022 1.00 88.25 72 ILE A O 1
ATOM 533 N N . ASP A 1 73 ? -7.317 -7.956 3.509 1.00 88.38 73 ASP A N 1
ATOM 534 C CA . ASP A 1 73 ? -8.180 -7.270 2.546 1.00 88.38 73 ASP A CA 1
ATOM 535 C C . ASP A 1 73 ? -7.356 -6.597 1.434 1.00 88.38 73 ASP A C 1
ATOM 537 O O . ASP A 1 73 ? -7.635 -6.810 0.249 1.00 88.38 73 ASP A O 1
ATOM 541 N N . PHE A 1 74 ? -6.256 -5.918 1.789 1.00 90.56 74 PHE A N 1
ATOM 542 C CA . PHE A 1 74 ? -5.303 -5.364 0.821 1.00 90.56 74 PHE A CA 1
ATOM 543 C C . PHE A 1 74 ? -4.692 -6.427 -0.092 1.00 90.56 74 PHE A C 1
ATOM 545 O O . PHE A 1 74 ? -4.532 -6.184 -1.294 1.00 90.56 74 PHE A O 1
ATOM 552 N N . ALA A 1 75 ? -4.330 -7.586 0.459 1.00 89.50 75 ALA A N 1
ATOM 553 C CA . ALA A 1 75 ? -3.743 -8.674 -0.313 1.00 89.50 75 ALA A CA 1
ATOM 554 C C . ALA A 1 75 ? -4.770 -9.367 -1.222 1.00 89.50 75 ALA A C 1
ATOM 556 O O . ALA A 1 75 ? -4.450 -9.688 -2.367 1.00 89.50 75 ALA A O 1
ATOM 557 N N . ALA A 1 76 ? -6.000 -9.561 -0.740 1.00 89.06 76 ALA A N 1
ATOM 558 C CA . ALA A 1 76 ? -7.087 -10.207 -1.472 1.00 89.06 76 ALA A CA 1
ATOM 559 C C . ALA A 1 76 ? -7.551 -9.385 -2.684 1.00 89.06 76 ALA A C 1
ATOM 561 O O . ALA A 1 76 ? -7.938 -9.959 -3.701 1.00 89.06 76 ALA A O 1
ATOM 562 N N . HIS A 1 77 ? -7.473 -8.056 -2.593 1.00 90.38 77 HIS A N 1
ATOM 563 C CA . HIS A 1 77 ? -7.886 -7.136 -3.656 1.00 90.38 77 HIS A CA 1
ATOM 564 C C . HIS A 1 77 ? -6.711 -6.566 -4.466 1.00 90.38 77 HIS A C 1
ATOM 566 O O . HIS A 1 77 ? -6.905 -5.690 -5.312 1.00 90.38 77 HIS A O 1
ATOM 572 N N . ALA A 1 78 ? -5.480 -7.025 -4.225 1.00 88.38 78 ALA A N 1
ATOM 573 C CA . ALA A 1 78 ? -4.317 -6.575 -4.978 1.00 88.38 78 ALA A CA 1
ATOM 574 C C . ALA A 1 78 ? -4.408 -7.000 -6.455 1.00 88.38 78 ALA A C 1
ATOM 576 O O . ALA A 1 78 ? -4.658 -8.160 -6.778 1.00 88.38 78 ALA A O 1
ATOM 577 N N . ASN A 1 79 ? -4.127 -6.066 -7.368 1.00 83.75 79 ASN A N 1
ATOM 578 C CA . ASN A 1 79 ? -4.072 -6.372 -8.804 1.00 83.75 79 ASN A CA 1
ATOM 579 C C . ASN A 1 79 ? -2.859 -7.244 -9.167 1.00 83.75 79 ASN A C 1
ATOM 581 O O . ASN A 1 79 ? -2.902 -8.029 -10.114 1.00 83.75 79 ASN A O 1
ATOM 585 N N . ALA A 1 80 ? -1.760 -7.088 -8.428 1.00 79.38 80 ALA A N 1
ATOM 586 C CA . ALA A 1 80 ? -0.594 -7.951 -8.525 1.00 79.38 80 ALA A CA 1
ATOM 587 C C . ALA A 1 80 ? -0.691 -9.063 -7.474 1.00 79.38 80 ALA A C 1
ATOM 589 O O . ALA A 1 80 ? -1.141 -8.826 -6.355 1.00 79.38 80 ALA A O 1
ATOM 590 N N . ARG A 1 81 ? -0.217 -10.271 -7.808 1.00 73.56 81 ARG A N 1
ATOM 591 C CA . ARG A 1 81 ? -0.084 -11.341 -6.810 1.00 73.56 81 ARG A CA 1
ATOM 592 C C . ARG A 1 81 ? 0.860 -10.889 -5.699 1.00 73.56 81 ARG A C 1
ATOM 594 O O . ARG A 1 81 ? 1.992 -10.492 -5.971 1.00 73.56 81 ARG A O 1
ATOM 601 N N . VAL A 1 82 ? 0.388 -10.985 -4.462 1.00 75.94 82 VAL A N 1
ATOM 602 C CA . VAL A 1 82 ? 1.182 -10.699 -3.269 1.00 75.94 82 VAL A CA 1
ATOM 603 C C . VAL A 1 82 ? 1.940 -11.958 -2.864 1.00 75.94 82 VAL A C 1
ATOM 605 O O . VAL A 1 82 ? 1.345 -13.020 -2.695 1.00 75.94 82 VAL A O 1
ATOM 608 N N . GLY A 1 83 ? 3.255 -11.827 -2.692 1.00 70.19 83 GLY A N 1
ATOM 609 C CA . GLY A 1 83 ? 4.127 -12.916 -2.255 1.00 70.19 83 GLY A CA 1
ATOM 610 C C . GLY A 1 83 ? 4.623 -13.832 -3.382 1.00 70.19 83 GLY A C 1
ATOM 611 O O . GLY A 1 83 ? 4.246 -13.685 -4.549 1.00 70.19 83 GLY A O 1
ATOM 612 N N . PRO A 1 84 ? 5.531 -14.767 -3.052 1.00 68.75 84 PRO A N 1
ATOM 613 C CA . PRO A 1 84 ? 6.013 -15.756 -4.004 1.00 68.75 84 PRO A CA 1
ATOM 614 C C . PRO A 1 84 ? 4.861 -16.650 -4.470 1.00 68.75 84 PRO A C 1
ATOM 616 O O . PRO A 1 84 ? 3.889 -16.873 -3.747 1.00 68.75 84 PRO A O 1
ATOM 619 N N . SER A 1 85 ? 4.991 -17.213 -5.674 1.00 65.00 85 SER A N 1
ATOM 620 C CA . SER A 1 85 ? 4.086 -18.293 -6.071 1.00 65.00 85 SER A CA 1
ATOM 621 C C . SER A 1 85 ? 4.186 -19.422 -5.040 1.00 65.00 85 SER A C 1
ATOM 623 O O . SER A 1 85 ? 5.303 -19.727 -4.607 1.00 65.00 85 SER A O 1
ATOM 625 N N . PRO A 1 86 ? 3.058 -20.021 -4.617 1.00 65.56 86 PRO A N 1
ATOM 626 C CA . PRO A 1 86 ? 3.100 -21.131 -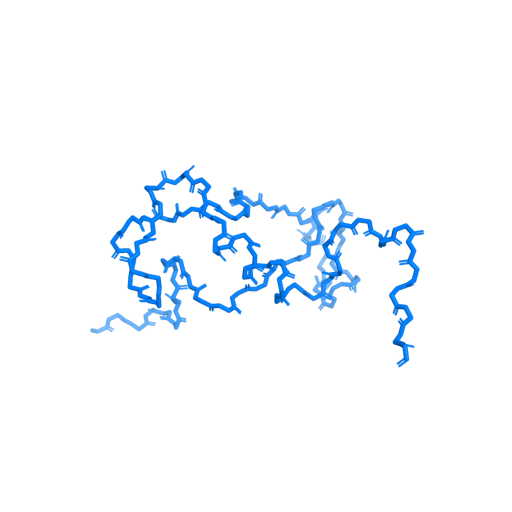3.681 1.00 65.56 86 PRO A CA 1
ATOM 627 C C . PRO A 1 86 ? 4.032 -22.225 -4.223 1.00 65.56 86 PRO A C 1
ATOM 629 O O . PRO A 1 86 ? 4.067 -22.452 -5.436 1.00 65.56 86 PRO A O 1
ATOM 632 N N . PRO A 1 87 ? 4.804 -22.897 -3.351 1.00 62.06 87 PRO A N 1
ATOM 633 C CA . PRO A 1 87 ? 5.809 -23.874 -3.775 1.00 62.06 87 PRO A CA 1
ATOM 634 C C . PRO A 1 87 ? 5.203 -25.101 -4.473 1.00 62.06 87 PRO A C 1
ATOM 636 O O . PRO A 1 87 ? 5.923 -25.86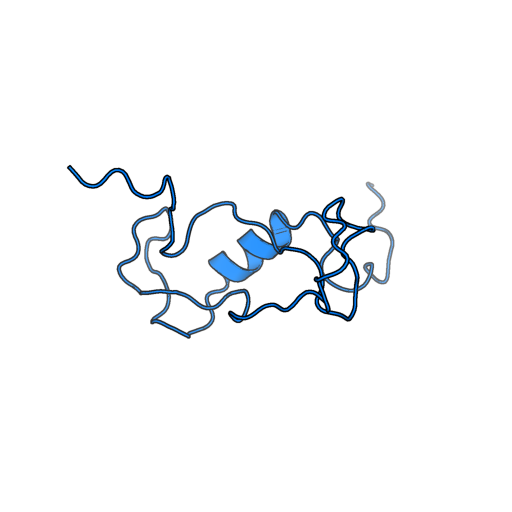8 -5.104 1.00 62.06 87 PRO A O 1
ATOM 639 N N . TYR A 1 88 ? 3.887 -25.285 -4.373 1.00 69.62 88 TYR A N 1
ATOM 640 C CA . TYR A 1 88 ? 3.119 -26.306 -5.066 1.00 69.62 88 TYR A CA 1
ATOM 641 C C . TYR A 1 88 ? 1.947 -25.654 -5.810 1.00 69.62 88 TYR A C 1
ATOM 643 O O . TYR A 1 88 ? 1.286 -24.755 -5.288 1.00 69.62 88 TYR A O 1
ATOM 651 N N . GLU A 1 89 ? 1.672 -26.118 -7.032 1.00 60.97 89 GLU A N 1
ATOM 652 C CA . GLU A 1 89 ? 0.434 -25.776 -7.735 1.00 60.97 89 GLU A CA 1
ATOM 653 C C . GLU A 1 89 ? -0.755 -26.266 -6.900 1.00 60.97 89 GLU A C 1
ATOM 655 O O . GLU A 1 89 ? -0.869 -27.461 -6.618 1.00 60.97 89 GLU A O 1
ATOM 660 N N . SER A 1 90 ? -1.667 -25.367 -6.524 1.00 58.25 90 SER A N 1
ATOM 661 C CA . SER A 1 90 ? -2.979 -25.754 -6.007 1.00 58.25 90 SER A CA 1
ATOM 662 C C . SER A 1 90 ? -3.775 -26.378 -7.153 1.00 58.25 90 SER A C 1
ATOM 664 O O . SER A 1 90 ? -4.484 -25.684 -7.884 1.00 58.25 90 SER A O 1
ATOM 666 N N . ARG A 1 91 ? -3.597 -27.681 -7.373 1.00 53.03 91 ARG A N 1
ATOM 667 C CA . ARG A 1 91 ? -4.420 -28.439 -8.314 1.00 53.03 91 ARG A CA 1
ATOM 668 C C . ARG A 1 91 ? -5.791 -28.669 -7.678 1.00 53.03 91 ARG A C 1
ATOM 670 O O . ARG A 1 91 ? -5.832 -29.150 -6.545 1.00 53.03 91 ARG A O 1
ATOM 677 N N . PRO A 1 92 ? -6.898 -28.318 -8.352 1.00 54.25 92 PRO A N 1
ATOM 678 C CA . PRO A 1 92 ? -8.207 -28.767 -7.910 1.00 54.25 92 PRO A CA 1
ATOM 679 C C . PRO A 1 92 ? -8.234 -30.298 -7.995 1.00 54.25 92 PRO A C 1
ATOM 681 O O . PRO A 1 92 ? -7.807 -30.867 -9.002 1.00 54.25 92 PRO A O 1
ATOM 684 N N . TRP A 1 93 ? -8.646 -30.931 -6.898 1.00 56.06 93 TRP A N 1
ATOM 685 C CA . TRP A 1 93 ? -8.915 -32.366 -6.814 1.00 56.06 93 TRP A CA 1
ATOM 686 C C . TRP A 1 93 ? -10.108 -32.736 -7.693 1.00 56.06 93 TRP A C 1
ATOM 688 O O . TRP A 1 93 ? -11.074 -31.937 -7.718 1.00 56.06 93 TRP A O 1
#

Foldseek 3Di:
DDPDDPDLPFLDFQAADDDDWDQDCCVVVVNHDPPGRTDDDPADQQFGCAQPRDDDDPGDDHGRDGHVVRNVSHQVNYPDHPDDDPPDPPDDD